Protein AF-A0A975BWK1-F1 (afdb_monomer_lite)

pLDDT: mean 87.9, std 6.69, range [60.25, 95.69]

Secondary structure (DSSP, 8-state):
-HHHHHH-TT--EEEEEE-SS-TTSEEEEEPPPSSHHHHHHHHHHHHHHHHHHHHHTT---------

Structure (mmCIF, N/CA/C/O backbone):
data_AF-A0A975BWK1-F1
#
_entry.id   AF-A0A975BWK1-F1
#
loop_
_atom_site.group_PDB
_atom_site.id
_atom_site.type_symbol
_atom_site.label_atom_id
_atom_site.label_alt_id
_atom_site.label_comp_id
_atom_site.label_asym_id
_atom_site.label_entity_id
_atom_site.label_seq_id
_atom_site.pdbx_PDB_ins_code
_atom_site.Cartn_x
_atom_site.Cartn_y
_atom_site.Cartn_z
_atom_site.occupancy
_atom_site.B_iso_or_equiv
_atom_site.auth_seq_id
_atom_site.auth_comp_id
_atom_site.auth_asym_id
_atom_site.auth_atom_id
_atom_site.pdbx_PDB_model_num
ATOM 1 N N . MET A 1 1 ? -3.298 -10.705 1.364 1.00 60.25 1 MET A N 1
ATOM 2 C CA . MET A 1 1 ? -4.727 -10.607 0.992 1.00 60.25 1 MET A CA 1
ATOM 3 C C . MET A 1 1 ? -5.638 -11.037 2.132 1.00 60.25 1 MET A C 1
ATOM 5 O O . MET A 1 1 ? -6.579 -10.306 2.389 1.00 60.25 1 MET A O 1
ATOM 9 N N . GLU A 1 2 ? -5.350 -12.131 2.852 1.00 69.19 2 GLU A N 1
ATOM 10 C CA . GLU A 1 2 ? -6.119 -12.500 4.061 1.00 69.19 2 GLU A CA 1
ATOM 11 C C . GLU A 1 2 ? -6.088 -11.402 5.138 1.00 69.19 2 GLU A C 1
ATOM 13 O O . GLU A 1 2 ? -7.143 -10.918 5.522 1.00 69.19 2 GLU A O 1
ATOM 18 N N . GLU A 1 3 ? -4.912 -10.887 5.515 1.00 76.94 3 GLU A N 1
ATOM 19 C CA . GLU A 1 3 ? -4.824 -9.786 6.497 1.00 76.94 3 GLU A CA 1
ATOM 20 C C . GLU A 1 3 ? -5.510 -8.480 6.054 1.00 76.94 3 GLU A C 1
ATOM 22 O O . GLU A 1 3 ? -6.030 -7.743 6.889 1.00 76.94 3 GLU A O 1
ATOM 27 N N . LEU A 1 4 ? -5.529 -8.184 4.746 1.00 77.50 4 LEU A N 1
ATOM 28 C CA . LEU A 1 4 ? -6.262 -7.025 4.223 1.00 77.50 4 LEU A CA 1
ATOM 29 C C . LEU A 1 4 ? -7.764 -7.220 4.446 1.00 77.50 4 LEU A C 1
ATOM 31 O O . LEU A 1 4 ? -8.415 -6.321 4.953 1.00 77.50 4 LEU A O 1
ATOM 35 N N . ALA A 1 5 ? -8.295 -8.398 4.109 1.00 80.19 5 ALA A N 1
ATOM 36 C CA . ALA A 1 5 ? -9.711 -8.708 4.278 1.00 80.19 5 ALA A CA 1
ATOM 37 C C . ALA A 1 5 ? -10.134 -8.772 5.758 1.00 80.19 5 ALA A C 1
ATOM 39 O O . ALA A 1 5 ? -11.277 -8.456 6.076 1.00 80.19 5 ALA A O 1
ATOM 40 N N . GLU A 1 6 ? -9.227 -9.153 6.664 1.00 86.56 6 GLU A N 1
ATOM 41 C CA . GLU A 1 6 ? -9.480 -9.123 8.109 1.00 86.56 6 GLU A CA 1
ATOM 42 C C . GLU A 1 6 ? -9.517 -7.695 8.667 1.00 86.56 6 GLU A C 1
ATOM 44 O O . GLU A 1 6 ? -10.397 -7.368 9.464 1.00 86.56 6 GLU A O 1
ATOM 49 N N . LYS A 1 7 ? -8.575 -6.835 8.257 1.00 88.31 7 LYS A N 1
ATOM 50 C CA . LYS A 1 7 ? -8.442 -5.471 8.795 1.00 88.31 7 LYS A CA 1
ATOM 51 C C . LYS A 1 7 ? -9.332 -4.450 8.076 1.00 8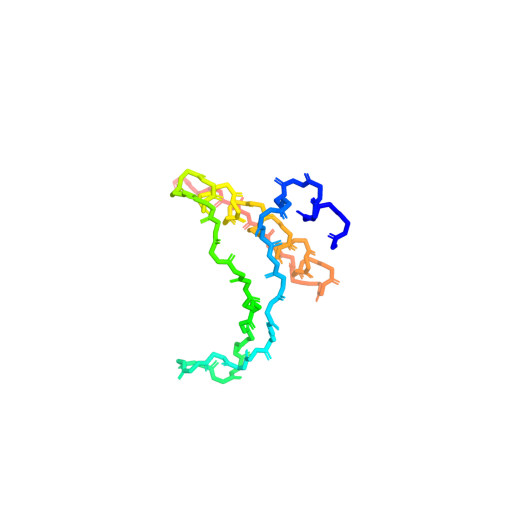8.31 7 LYS A C 1
ATOM 53 O O . LYS A 1 7 ? -9.745 -3.460 8.682 1.00 88.31 7 LYS A O 1
ATOM 58 N N . PHE A 1 8 ? -9.649 -4.696 6.809 1.00 91.19 8 PHE A N 1
ATOM 59 C CA . PHE A 1 8 ? -10.455 -3.849 5.928 1.00 91.19 8 PHE A CA 1
ATOM 60 C C . PHE A 1 8 ? -11.490 -4.681 5.158 1.00 91.19 8 PHE A C 1
ATOM 62 O O . PHE A 1 8 ? -11.366 -4.865 3.948 1.00 91.19 8 PHE A O 1
ATOM 69 N N . PRO A 1 9 ? -12.522 -5.208 5.847 1.00 89.94 9 PRO A N 1
ATOM 70 C CA . PRO A 1 9 ? -13.539 -6.056 5.217 1.00 89.94 9 PRO A CA 1
ATOM 71 C C . PRO A 1 9 ? -14.400 -5.310 4.182 1.00 89.94 9 PRO A C 1
ATOM 73 O O . PRO A 1 9 ? -15.022 -5.931 3.316 1.00 89.94 9 PRO A O 1
ATOM 76 N N . ASP A 1 10 ? -14.446 -3.984 4.281 1.00 89.06 10 ASP A N 1
ATOM 77 C CA . ASP A 1 10 ? -15.110 -3.055 3.372 1.00 89.06 10 ASP A CA 1
ATOM 78 C C . ASP A 1 10 ? -14.296 -2.771 2.097 1.00 89.06 10 ASP A C 1
ATOM 80 O O . ASP A 1 10 ? -14.871 -2.463 1.051 1.00 89.06 10 ASP A O 1
ATOM 84 N N . VAL A 1 11 ? -12.976 -2.961 2.146 1.00 92.62 11 VAL A N 1
ATOM 85 C CA . VAL A 1 11 ? -12.063 -2.696 1.030 1.00 92.62 11 VAL A CA 1
ATOM 86 C C . VAL A 1 11 ? -11.886 -3.946 0.172 1.00 92.62 11 VAL A C 1
ATOM 88 O O . VAL A 1 11 ? -11.609 -5.045 0.655 1.00 92.62 11 VAL A O 1
ATOM 91 N N . ARG A 1 12 ? -12.023 -3.788 -1.145 1.00 90.19 12 ARG A N 1
ATOM 92 C CA . ARG A 1 12 ? -11.892 -4.873 -2.121 1.00 90.19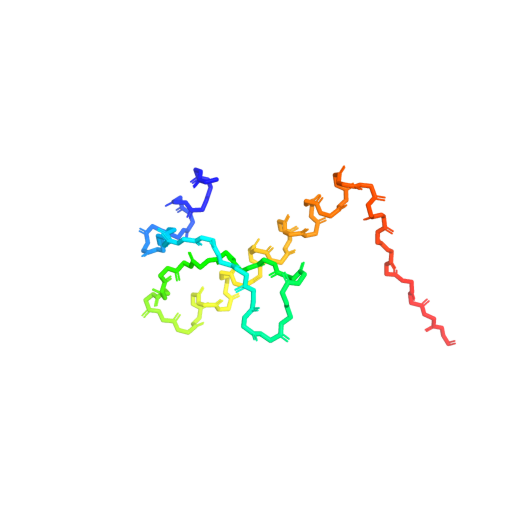 12 ARG A CA 1
ATOM 93 C C . ARG A 1 12 ? -10.891 -4.500 -3.195 1.00 90.19 12 ARG A C 1
ATOM 95 O O . ARG A 1 12 ? -10.865 -3.368 -3.661 1.00 90.19 12 ARG A O 1
ATOM 102 N N . PHE A 1 13 ? -10.108 -5.481 -3.625 1.00 90.00 13 PHE A N 1
ATOM 103 C CA . PHE A 1 13 ? -9.262 -5.337 -4.803 1.00 90.00 13 PHE A CA 1
ATOM 104 C C . PHE A 1 13 ? -10.118 -5.103 -6.054 1.00 90.00 13 PHE A C 1
ATOM 106 O O . PHE A 1 13 ? -11.090 -5.831 -6.273 1.00 90.00 13 PHE A O 1
ATOM 113 N N . ALA A 1 14 ? -9.746 -4.103 -6.852 1.00 91.19 14 ALA A N 1
ATOM 114 C CA . ALA A 1 14 ? -10.403 -3.777 -8.109 1.00 91.19 14 ALA A CA 1
ATOM 115 C C . ALA A 1 14 ? -9.588 -4.317 -9.294 1.00 91.19 14 ALA A C 1
ATOM 117 O O . ALA A 1 14 ? -10.027 -5.257 -9.958 1.00 91.19 14 ALA A O 1
ATOM 118 N N . ASP A 1 15 ? -8.395 -3.767 -9.523 1.00 93.62 15 ASP A N 1
ATOM 119 C CA . ASP A 1 15 ? -7.472 -4.167 -10.587 1.00 93.62 15 ASP A CA 1
ATOM 120 C C . ASP A 1 15 ? -6.036 -3.658 -10.330 1.00 93.62 15 ASP A C 1
ATOM 122 O O . ASP A 1 15 ? -5.734 -3.057 -9.296 1.00 93.62 15 ASP A O 1
ATOM 126 N N . ILE A 1 16 ? -5.129 -3.968 -11.262 1.00 93.56 16 ILE A N 1
ATOM 127 C CA . ILE A 1 16 ? -3.789 -3.377 -11.336 1.00 93.56 16 ILE A CA 1
ATOM 128 C C . ILE A 1 16 ? -3.655 -2.731 -12.708 1.00 93.56 16 ILE A C 1
ATOM 130 O O . ILE A 1 16 ? -3.886 -3.392 -13.725 1.00 93.56 16 ILE A O 1
ATOM 134 N N . THR A 1 17 ? -3.255 -1.467 -12.737 1.00 95.69 17 THR A N 1
ATOM 135 C CA . THR A 1 17 ? -3.057 -0.697 -13.969 1.00 95.69 17 THR A CA 1
ATOM 136 C C . THR A 1 17 ? -1.696 -0.014 -13.956 1.00 95.69 17 THR A C 1
ATOM 138 O O . THR A 1 17 ? -1.124 0.215 -12.895 1.00 95.69 17 THR A O 1
ATOM 141 N N . GLU A 1 18 ? -1.171 0.343 -15.124 1.00 95.19 18 GLU A N 1
ATOM 142 C CA . GLU A 1 18 ? -0.072 1.314 -15.195 1.00 95.19 18 GLU A CA 1
ATOM 143 C C . GLU A 1 18 ? -0.573 2.676 -14.697 1.00 95.19 18 GLU A C 1
ATOM 145 O O . GLU A 1 18 ? -1.743 3.031 -14.899 1.00 95.19 18 GLU A O 1
ATOM 150 N N . SER A 1 19 ? 0.296 3.434 -14.033 1.00 91.25 19 SER A N 1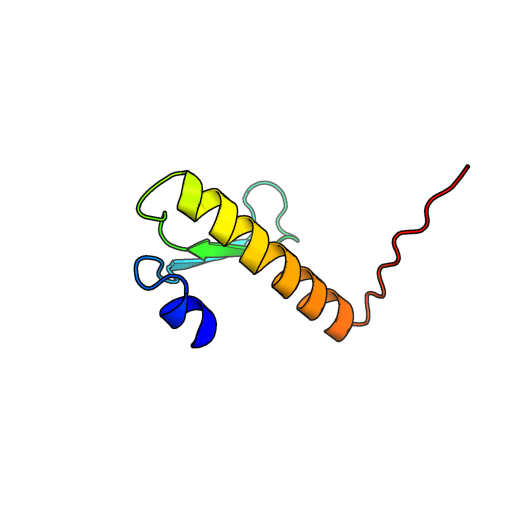
ATOM 151 C CA . SER A 1 19 ? -0.017 4.804 -13.645 1.00 91.25 19 SER A CA 1
ATOM 152 C C . SER A 1 19 ? -0.229 5.652 -14.902 1.00 91.25 19 SER A C 1
ATOM 154 O O . SER A 1 19 ? 0.616 5.646 -15.802 1.00 91.25 19 SER A O 1
ATOM 156 N N . PRO A 1 20 ? -1.311 6.445 -14.973 1.00 90.44 20 PRO A N 1
ATOM 157 C CA . PRO A 1 20 ? -1.515 7.371 -16.081 1.00 90.44 20 PRO A CA 1
ATOM 158 C C . PRO A 1 20 ? -0.457 8.488 -16.123 1.00 90.44 20 PRO A C 1
ATOM 160 O O . PRO A 1 20 ? -0.291 9.121 -17.165 1.00 90.44 20 PRO A O 1
ATOM 163 N N . GLU A 1 21 ? 0.247 8.744 -15.013 1.00 92.81 21 GLU A N 1
ATOM 164 C CA . GLU A 1 21 ? 1.280 9.784 -14.915 1.00 92.81 21 GLU A CA 1
ATOM 165 C C . GLU A 1 21 ? 2.683 9.264 -15.259 1.00 92.81 21 GLU A C 1
ATOM 167 O O . GLU A 1 21 ? 3.492 10.004 -15.821 1.00 92.81 21 GLU A O 1
ATOM 172 N N . ASN A 1 22 ? 2.967 7.995 -14.953 1.00 91.00 22 ASN A N 1
ATOM 173 C CA . ASN A 1 22 ? 4.257 7.358 -15.204 1.00 91.00 22 ASN A CA 1
ATOM 174 C C . ASN A 1 22 ? 4.071 5.864 -15.539 1.00 91.00 22 ASN A C 1
ATOM 176 O O . ASN A 1 22 ? 3.852 5.073 -14.628 1.00 91.00 22 ASN A O 1
ATOM 180 N N . PRO A 1 23 ? 4.210 5.445 -16.807 1.00 90.00 23 PRO A N 1
ATOM 181 C CA . PRO A 1 23 ? 3.971 4.055 -17.209 1.00 90.00 23 PRO A CA 1
ATOM 182 C C . PRO A 1 23 ? 4.862 3.009 -16.519 1.00 90.00 23 PRO A C 1
ATOM 184 O O . PRO A 1 23 ? 4.513 1.833 -16.506 1.00 90.00 23 PRO A O 1
ATOM 187 N N . ASP A 1 24 ? 5.999 3.420 -15.947 1.00 90.31 24 ASP A N 1
ATOM 188 C CA . ASP A 1 24 ? 6.885 2.524 -15.193 1.00 90.31 24 ASP A CA 1
ATOM 189 C C . ASP A 1 24 ? 6.358 2.218 -13.773 1.00 90.31 24 ASP A C 1
ATOM 191 O O . ASP A 1 24 ? 6.841 1.288 -13.122 1.00 90.31 24 ASP A O 1
ATOM 195 N N . ASP A 1 25 ? 5.354 2.965 -13.298 1.00 89.56 25 ASP A N 1
ATOM 196 C CA . ASP A 1 25 ? 4.710 2.754 -12.005 1.00 89.56 25 ASP A CA 1
ATOM 197 C C . ASP A 1 25 ? 3.440 1.907 -12.163 1.00 89.56 25 ASP A C 1
ATOM 199 O O . ASP A 1 25 ? 2.606 2.141 -13.040 1.00 89.56 25 ASP A O 1
ATOM 203 N N . LEU A 1 26 ? 3.247 0.948 -11.257 1.00 89.38 26 LEU A N 1
ATOM 204 C CA . LEU A 1 26 ? 2.018 0.159 -11.167 1.00 89.38 26 LEU A CA 1
ATOM 205 C C . LEU A 1 26 ? 1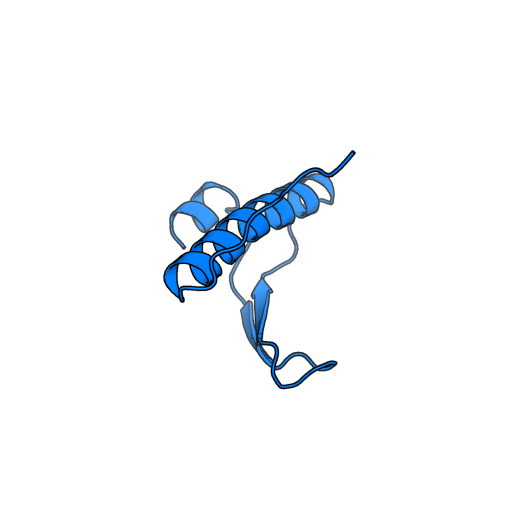.116 0.703 -10.060 1.00 89.38 26 LEU A C 1
ATOM 207 O O . LEU A 1 26 ? 1.558 0.913 -8.931 1.00 89.38 26 LEU A O 1
ATOM 211 N N . TRP A 1 27 ? -0.164 0.877 -10.368 1.00 91.62 27 TRP A N 1
ATOM 212 C CA . TRP A 1 27 ? -1.212 1.208 -9.410 1.00 91.62 27 TRP A CA 1
ATOM 213 C C . TRP A 1 27 ? -1.988 -0.048 -9.041 1.00 91.62 27 TRP A C 1
ATOM 215 O O . TRP A 1 27 ? -2.480 -0.764 -9.911 1.00 91.62 27 TRP A O 1
ATOM 225 N N . ILE A 1 28 ? -2.097 -0.315 -7.741 1.00 89.62 28 ILE A N 1
ATOM 226 C CA . ILE A 1 28 ? -2.943 -1.375 -7.193 1.00 89.62 28 ILE A CA 1
ATOM 227 C C . ILE A 1 28 ? -4.224 -0.702 -6.716 1.00 89.62 28 ILE A C 1
ATOM 229 O O . ILE A 1 28 ? -4.241 -0.077 -5.657 1.00 89.62 28 ILE A O 1
ATOM 233 N N . ASN A 1 29 ? -5.289 -0.813 -7.502 1.00 91.62 29 ASN A N 1
ATOM 234 C CA . ASN A 1 29 ? -6.533 -0.118 -7.217 1.00 91.62 29 ASN A CA 1
ATOM 235 C C . ASN A 1 29 ? -7.410 -0.961 -6.289 1.00 91.62 29 ASN A C 1
ATOM 237 O O . ASN A 1 29 ? -7.639 -2.158 -6.505 1.00 91.62 29 ASN A O 1
ATOM 241 N N . VAL A 1 30 ? -7.937 -0.316 -5.255 1.00 92.31 30 VAL A N 1
ATOM 242 C CA . VAL A 1 30 ? -8.877 -0.902 -4.298 1.00 92.31 30 VAL A CA 1
ATOM 243 C C . VAL A 1 30 ? -10.093 0.005 -4.159 1.00 92.31 30 VAL A C 1
ATOM 245 O O . VAL A 1 30 ? -10.041 1.184 -4.505 1.00 92.31 30 VAL A O 1
ATOM 248 N N . THR A 1 31 ? -11.209 -0.543 -3.691 1.00 93.88 31 THR A N 1
ATOM 249 C CA . THR A 1 31 ? -12.394 0.268 -3.406 1.00 93.88 31 THR A CA 1
ATOM 250 C C . THR A 1 31 ? -12.130 1.224 -2.250 1.00 93.88 31 THR A C 1
ATOM 252 O O . THR A 1 31 ? -11.423 0.880 -1.303 1.00 93.88 31 THR A O 1
ATOM 255 N N . GLU A 1 32 ? -12.747 2.398 -2.325 1.00 92.12 32 GLU A N 1
ATOM 256 C CA . GLU A 1 32 ? -12.703 3.404 -1.268 1.00 92.12 32 GLU A CA 1
ATOM 257 C C . GLU A 1 32 ? -13.244 2.830 0.061 1.00 92.12 32 GLU A C 1
ATOM 259 O O . GLU A 1 32 ? -14.255 2.114 0.040 1.00 92.12 32 GLU A O 1
ATOM 264 N N . PRO A 1 33 ? -12.579 3.095 1.201 1.00 92.19 33 PRO A N 1
ATOM 265 C CA . PRO A 1 33 ? -13.080 2.728 2.524 1.00 92.19 33 PRO A CA 1
ATOM 266 C C . PRO A 1 33 ? -14.353 3.486 2.908 1.00 92.19 33 PRO A C 1
ATOM 268 O O . PRO A 1 33 ? -14.704 4.501 2.314 1.00 92.19 33 PRO A O 1
ATOM 271 N N . GLU A 1 34 ? -15.027 3.037 3.967 1.00 90.75 34 GLU A N 1
ATOM 272 C CA . GLU A 1 34 ? -16.276 3.672 4.418 1.00 90.75 34 GLU A CA 1
ATOM 273 C C . GLU A 1 34 ? -16.128 5.128 4.907 1.00 90.75 34 GLU A C 1
ATOM 275 O O . GLU A 1 34 ? -17.130 5.845 4.979 1.00 90.75 34 GLU A O 1
ATOM 280 N N . ASN A 1 35 ? -14.925 5.566 5.299 1.00 92.56 35 ASN A N 1
ATOM 281 C CA . ASN A 1 35 ? -14.667 6.929 5.775 1.00 92.56 35 ASN A CA 1
ATOM 282 C C . ASN A 1 35 ? -13.178 7.327 5.697 1.00 92.56 35 ASN A C 1
ATOM 284 O O . ASN A 1 35 ? -12.304 6.475 5.541 1.00 92.56 35 ASN A O 1
ATOM 288 N N . GLU A 1 36 ? -12.907 8.626 5.865 1.00 91.00 36 GLU A N 1
ATOM 289 C CA . GLU A 1 36 ? -11.564 9.226 5.777 1.00 91.00 36 GLU A CA 1
ATOM 290 C C . GLU A 1 36 ? -10.575 8.667 6.817 1.00 91.00 36 GLU A C 1
ATOM 292 O O . GLU A 1 36 ? -9.419 8.407 6.489 1.00 91.00 36 GLU A O 1
ATOM 297 N N . ASP A 1 37 ? -11.008 8.412 8.059 1.00 94.75 37 ASP A N 1
ATOM 298 C CA . ASP A 1 37 ? -10.121 7.837 9.084 1.00 94.75 37 ASP A CA 1
ATOM 299 C C . ASP A 1 37 ? -9.615 6.449 8.647 1.00 94.75 37 ASP A C 1
ATOM 301 O O . ASP A 1 37 ? -8.445 6.102 8.823 1.00 94.75 37 ASP A O 1
ATOM 305 N N . ARG A 1 38 ? -10.485 5.662 8.004 1.00 93.25 38 ARG A N 1
ATOM 306 C CA . ARG A 1 38 ? -10.145 4.345 7.449 1.00 93.25 38 ARG A CA 1
ATOM 307 C C . ARG A 1 38 ? -9.237 4.439 6.229 1.00 93.25 38 ARG A C 1
ATOM 309 O O . ARG A 1 38 ? -8.420 3.545 6.029 1.00 93.25 38 ARG A O 1
ATOM 316 N N . GLU A 1 39 ? -9.345 5.501 5.441 1.00 92.38 39 GLU A N 1
ATOM 317 C CA . GLU A 1 39 ? -8.430 5.783 4.331 1.00 92.38 39 GLU A CA 1
ATOM 318 C C . GLU A 1 39 ? -7.005 6.070 4.823 1.00 92.38 39 GLU A C 1
ATOM 320 O O . GLU A 1 39 ? -6.038 5.530 4.272 1.00 92.38 39 GLU A O 1
ATOM 325 N N . ILE A 1 40 ? -6.869 6.836 5.910 1.00 93.62 40 ILE A N 1
ATOM 326 C CA . ILE A 1 40 ? -5.575 7.083 6.561 1.00 93.62 40 ILE A CA 1
ATOM 327 C C . ILE A 1 40 ? -4.974 5.758 7.053 1.00 93.62 40 ILE A C 1
ATOM 329 O O . ILE A 1 40 ? -3.836 5.434 6.707 1.00 93.62 40 ILE A O 1
ATOM 333 N N . GLU A 1 41 ? -5.747 4.942 7.778 1.00 93.88 41 GLU A N 1
ATOM 334 C CA . GLU A 1 41 ? -5.290 3.627 8.256 1.00 93.88 41 GLU A CA 1
ATOM 335 C C . GLU A 1 41 ? -4.898 2.676 7.113 1.00 93.88 41 GLU A C 1
ATOM 337 O O . GLU A 1 41 ? -3.946 1.897 7.240 1.00 93.88 41 GLU A O 1
ATOM 342 N N . LEU A 1 42 ? -5.648 2.695 6.006 1.00 92.12 42 LEU A N 1
ATOM 343 C CA . LEU A 1 42 ? -5.379 1.868 4.831 1.00 92.12 42 LEU A CA 1
ATOM 344 C C . LEU A 1 42 ? -4.054 2.271 4.178 1.00 92.12 42 LEU A C 1
ATOM 346 O O . LEU A 1 42 ? -3.252 1.405 3.817 1.00 92.12 42 LEU A O 1
ATOM 350 N N . THR A 1 43 ? -3.811 3.577 4.072 1.00 90.88 43 THR A N 1
ATOM 351 C CA . THR A 1 43 ? -2.569 4.138 3.532 1.00 90.88 43 THR A CA 1
ATOM 352 C C . THR A 1 43 ? -1.370 3.737 4.386 1.00 90.88 43 THR A C 1
ATOM 354 O O . THR A 1 43 ? -0.368 3.266 3.848 1.00 90.88 43 THR A O 1
ATOM 357 N N . GLU A 1 44 ? -1.475 3.846 5.713 1.00 91.88 44 GLU A N 1
ATOM 358 C CA . GLU A 1 44 ? -0.425 3.398 6.635 1.00 91.88 44 GLU A CA 1
ATOM 359 C C . GLU A 1 44 ? -0.158 1.890 6.498 1.00 91.88 44 GLU A C 1
ATOM 361 O O . GLU A 1 44 ? 0.989 1.469 6.347 1.00 91.88 44 GLU A O 1
ATOM 366 N N . PHE A 1 45 ? -1.218 1.073 6.461 1.00 91.19 45 PHE A N 1
ATOM 367 C CA . PHE A 1 45 ? -1.106 -0.380 6.303 1.00 91.19 45 PHE A CA 1
ATOM 368 C C . PHE A 1 45 ? -0.391 -0.784 5.007 1.00 91.19 45 PHE A C 1
ATOM 370 O O . PHE A 1 45 ? 0.466 -1.674 5.021 1.00 91.19 45 PHE A O 1
ATOM 377 N N . PHE A 1 46 ? -0.730 -0.156 3.878 1.00 90.38 46 PHE A N 1
ATOM 378 C CA . PHE A 1 46 ? -0.045 -0.441 2.620 1.00 90.38 46 PHE A CA 1
ATOM 379 C C . PHE A 1 46 ? 1.360 0.161 2.572 1.00 90.38 46 PHE A C 1
ATOM 381 O O . PHE A 1 46 ? 2.232 -0.458 1.969 1.00 90.38 46 PHE A O 1
ATOM 388 N N . GLY A 1 47 ? 1.628 1.290 3.230 1.00 89.31 47 GLY A N 1
ATOM 389 C CA . GLY A 1 47 ? 2.966 1.886 3.306 1.00 89.31 47 GLY A CA 1
ATOM 390 C C . GLY A 1 47 ? 4.014 0.918 3.863 1.00 89.31 47 GLY A C 1
ATOM 391 O O . GLY A 1 47 ? 5.052 0.687 3.231 1.00 89.31 47 GLY A O 1
ATOM 392 N N . ASP A 1 48 ? 3.699 0.268 4.983 1.00 88.44 48 ASP A N 1
ATOM 393 C CA . ASP A 1 48 ? 4.566 -0.751 5.586 1.00 88.44 48 ASP A CA 1
ATOM 394 C C . ASP A 1 48 ? 4.773 -1.941 4.637 1.00 88.44 48 ASP A C 1
ATOM 396 O O . ASP A 1 48 ? 5.901 -2.334 4.341 1.00 88.44 48 ASP A O 1
ATOM 400 N N . ARG A 1 49 ? 3.688 -2.467 4.056 1.00 87.69 49 ARG A N 1
ATOM 401 C CA . ARG A 1 49 ? 3.757 -3.615 3.138 1.00 87.69 49 ARG A CA 1
ATOM 402 C C . ARG A 1 49 ? 4.534 -3.329 1.863 1.00 87.69 49 ARG A C 1
ATOM 404 O O . ARG A 1 49 ? 5.249 -4.198 1.371 1.00 87.69 49 ARG A O 1
ATOM 411 N N . THR A 1 50 ? 4.373 -2.139 1.299 1.00 87.19 50 THR A N 1
ATOM 412 C CA . THR A 1 50 ? 5.089 -1.760 0.078 1.00 87.19 50 THR A CA 1
ATOM 413 C C . THR A 1 50 ? 6.581 -1.655 0.383 1.00 87.19 50 THR A C 1
ATOM 415 O O . THR A 1 50 ? 7.402 -2.097 -0.417 1.00 87.19 50 THR A O 1
ATOM 418 N N . THR A 1 51 ? 6.935 -1.173 1.579 1.00 87.94 51 THR A N 1
ATOM 419 C CA . THR A 1 51 ? 8.318 -1.170 2.071 1.00 87.94 51 THR A CA 1
ATOM 420 C C . THR A 1 51 ? 8.871 -2.589 2.205 1.00 87.94 51 THR A C 1
ATOM 422 O O . THR A 1 51 ? 9.964 -2.853 1.703 1.00 87.94 51 THR A O 1
ATOM 425 N N . ASP A 1 52 ? 8.117 -3.520 2.797 1.00 87.88 52 ASP A N 1
ATOM 426 C CA . ASP A 1 52 ? 8.514 -4.933 2.887 1.00 87.88 52 ASP A CA 1
ATOM 427 C C . ASP A 1 52 ? 8.758 -5.547 1.502 1.00 87.88 52 ASP A C 1
ATOM 429 O O . ASP A 1 52 ? 9.795 -6.171 1.275 1.00 87.88 52 ASP A O 1
ATOM 433 N N . ILE A 1 53 ? 7.858 -5.298 0.543 1.00 87.31 53 ILE A N 1
ATOM 434 C CA . ILE A 1 53 ? 8.023 -5.746 -0.846 1.00 87.31 53 ILE A CA 1
ATOM 435 C C . ILE A 1 53 ? 9.329 -5.192 -1.426 1.00 87.31 53 ILE A C 1
ATOM 437 O O . ILE A 1 53 ? 10.129 -5.947 -1.974 1.00 87.31 53 ILE A O 1
ATOM 441 N N . LEU A 1 54 ? 9.591 -3.892 -1.290 1.00 86.31 54 LEU A N 1
ATOM 442 C CA . LEU A 1 54 ? 10.822 -3.284 -1.804 1.00 86.31 54 LEU A CA 1
ATOM 443 C C . LEU A 1 54 ? 12.075 -3.927 -1.189 1.00 86.31 54 LEU A C 1
ATOM 445 O O . LEU A 1 54 ? 13.030 -4.241 -1.910 1.00 86.31 54 LEU A O 1
ATOM 449 N N . MET A 1 55 ? 12.060 -4.192 0.119 1.00 87.44 55 MET A N 1
ATOM 450 C CA . MET A 1 55 ? 13.160 -4.870 0.805 1.00 87.44 55 MET A CA 1
ATOM 451 C C . MET A 1 55 ? 13.368 -6.308 0.308 1.00 87.44 55 MET A C 1
ATOM 453 O O . MET A 1 55 ? 14.517 -6.714 0.101 1.00 87.44 55 MET A O 1
ATOM 457 N N . ASP A 1 56 ? 12.292 -7.055 0.047 1.00 89.81 56 ASP A N 1
ATOM 458 C CA . ASP A 1 56 ? 12.348 -8.404 -0.535 1.00 89.81 56 ASP A CA 1
ATOM 459 C C . ASP A 1 56 ? 12.942 -8.392 -1.952 1.00 89.81 56 ASP A C 1
ATOM 461 O O . ASP A 1 56 ? 13.750 -9.258 -2.310 1.00 89.81 56 ASP A O 1
ATOM 465 N N . TYR A 1 57 ? 12.650 -7.343 -2.727 1.00 87.88 57 TYR A N 1
ATOM 466 C CA . TYR A 1 57 ? 13.282 -7.058 -4.020 1.00 87.88 57 TYR A CA 1
ATOM 467 C C . TYR A 1 57 ? 14.724 -6.524 -3.905 1.00 87.88 57 TYR A C 1
ATOM 469 O O . TYR A 1 57 ? 15.315 -6.117 -4.904 1.00 87.88 57 TYR A O 1
ATOM 477 N N . ARG A 1 58 ? 15.333 -6.587 -2.712 1.00 86.19 58 ARG A N 1
ATOM 478 C CA . ARG A 1 58 ? 16.713 -6.164 -2.401 1.00 86.19 58 ARG A CA 1
ATOM 479 C C . ARG A 1 58 ? 16.956 -4.657 -2.472 1.00 86.19 58 ARG A C 1
ATOM 481 O O . ARG A 1 58 ? 18.113 -4.230 -2.437 1.00 86.19 58 ARG A O 1
ATOM 488 N N . TYR A 1 59 ? 15.902 -3.844 -2.484 1.00 83.56 59 TYR A N 1
ATOM 489 C CA . TYR A 1 59 ? 16.018 -2.406 -2.264 1.00 83.56 59 TYR A CA 1
ATOM 490 C C . TYR A 1 59 ? 16.112 -2.137 -0.760 1.00 83.56 59 TYR A C 1
ATOM 492 O O . TYR A 1 59 ? 15.119 -1.940 -0.067 1.00 83.56 59 TYR A O 1
ATOM 500 N N . HIS A 1 60 ? 17.337 -2.159 -0.235 1.00 80.25 60 HIS A N 1
ATOM 501 C CA . HIS A 1 60 ? 17.596 -1.840 1.167 1.00 80.25 60 HIS A CA 1
ATOM 502 C C . HIS A 1 60 ? 17.504 -0.325 1.401 1.00 80.25 60 HIS A C 1
ATOM 504 O O . HIS A 1 60 ? 18.367 0.433 0.957 1.00 80.25 60 HIS A O 1
ATOM 510 N N . ILE A 1 61 ? 16.461 0.104 2.112 1.00 81.25 61 ILE A N 1
ATOM 511 C CA . ILE A 1 61 ? 16.189 1.507 2.444 1.00 81.25 61 ILE A CA 1
ATOM 512 C C . ILE A 1 61 ? 16.614 1.761 3.896 1.00 81.25 61 ILE A C 1
ATOM 514 O O . ILE A 1 61 ? 16.277 0.989 4.791 1.00 81.25 61 ILE A O 1
ATOM 518 N N . PHE A 1 62 ? 17.350 2.848 4.145 1.00 80.44 62 PHE A N 1
ATOM 519 C CA . PHE A 1 62 ? 17.800 3.232 5.486 1.00 80.44 62 PHE A CA 1
ATOM 520 C C . PHE A 1 62 ? 17.455 4.692 5.773 1.00 80.44 62 PHE A C 1
ATOM 522 O O . PHE A 1 62 ? 17.811 5.583 5.002 1.00 80.44 62 PHE A O 1
ATOM 529 N N . VAL A 1 63 ? 16.818 4.946 6.916 1.00 83.38 63 VAL A N 1
ATOM 530 C CA . VAL A 1 63 ? 16.576 6.303 7.418 1.00 83.38 63 VAL A CA 1
ATOM 531 C C . VAL A 1 63 ? 17.735 6.695 8.331 1.00 83.38 63 VAL A C 1
ATOM 533 O O . VAL A 1 63 ? 17.885 6.152 9.425 1.00 83.38 63 VAL A O 1
ATOM 536 N N . MET A 1 64 ? 18.566 7.635 7.878 1.00 85.12 64 MET A N 1
ATOM 537 C CA . MET A 1 64 ? 19.745 8.099 8.614 1.00 85.12 64 MET A CA 1
ATOM 538 C C . MET A 1 64 ? 19.554 9.555 9.056 1.00 85.12 64 MET A C 1
ATOM 540 O O . MET A 1 64 ? 19.667 10.455 8.223 1.00 85.12 64 MET A O 1
ATOM 544 N N . PRO A 1 65 ? 19.278 9.827 10.345 1.00 70.62 65 PRO A N 1
ATOM 545 C CA . PRO A 1 65 ? 19.198 11.196 10.827 1.00 70.62 65 PRO A CA 1
ATOM 546 C C . PRO A 1 65 ? 20.590 11.833 10.811 1.00 70.62 65 PRO A C 1
ATOM 548 O O . PRO A 1 65 ? 21.549 11.290 11.365 1.00 70.62 65 PRO A O 1
ATOM 551 N N . ILE A 1 66 ? 20.689 13.004 10.193 1.00 84.56 66 ILE A N 1
ATOM 552 C CA . ILE A 1 66 ? 21.886 13.848 10.218 1.00 84.56 66 ILE A CA 1
ATOM 553 C C . ILE A 1 66 ? 21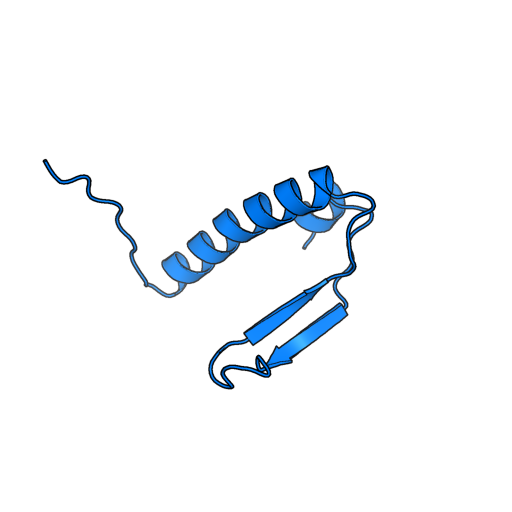.674 15.016 11.187 1.00 84.56 66 ILE A C 1
ATOM 555 O O . ILE A 1 66 ? 20.540 15.436 11.418 1.00 84.56 66 ILE A O 1
ATOM 559 N N . ARG A 1 67 ? 22.767 15.496 11.790 1.00 68.56 67 ARG A N 1
ATOM 560 C CA . ARG A 1 67 ? 22.792 16.697 12.638 1.00 68.56 67 ARG A CA 1
ATOM 561 C C . ARG A 1 67 ? 23.276 17.901 11.853 1.00 68.56 67 ARG A C 1
ATOM 563 O O . ARG A 1 67 ? 24.171 17.696 11.005 1.00 68.56 67 ARG A O 1
#

Foldseek 3Di:
DVVCCVLQVVKAFDDWDQDPVHNVDIDGDIDDGPDDVVVVVVCVVVVVVVVVVCVVVVNDDDDDDDD

Radius of gyration: 14.48 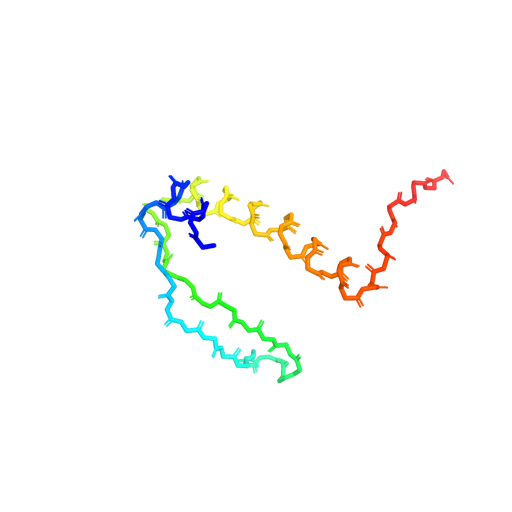Å; chains: 1; bounding box: 39×29×30 Å

Organism: NCBI:txid45655

Sequence (67 aa):
MEELAEKFPDVRFADITESPENPDDLWINVTEPENEDREIELTEFFGDRTTDILMDYRYHIFVMPIR